Protein AF-A0A7X8VJ93-F1 (afdb_monomer_lite)

Secondary structure (DSSP, 8-state):
----------GGGGGGSGGGTT----GGGS----S-GGG---SS-TT--SPPTT-------

pLDDT: mean 90.6, std 11.25, range [53.12, 98.25]

Foldseek 3Di:
DDDDDDDDDPLVCLVVDPVCPPPDSPPVPDDDDAPALQCGPDDPDPPRPDHHPPDDCPPPD

Sequence (61 aa):
AEFAIGLGCDISEAPHLVYSQGLNLDPSSAAEIGPGCRVCPREDCVQRAFPATGQDLLRRR

Radius of gyration: 16.62 Å; chains: 1; bounding box: 33×46×29 Å

Structure (mmCIF, N/CA/C/O backbone):
data_AF-A0A7X8VJ93-F1
#
_entry.id   AF-A0A7X8VJ93-F1
#
loop_
_atom_site.group_PDB
_atom_site.id
_atom_site.type_symbol
_atom_site.label_atom_id
_atom_site.label_alt_id
_atom_site.label_comp_id
_atom_site.label_asym_id
_atom_site.label_entity_id
_atom_site.label_seq_id
_atom_site.pdbx_PDB_ins_code
_atom_site.Cartn_x
_atom_site.Cartn_y
_atom_site.Cartn_z
_atom_site.occupancy
_atom_site.B_iso_or_equiv
_atom_site.auth_seq_id
_atom_site.auth_comp_id
_atom_site.auth_asym_id
_atom_site.auth_atom_id
_atom_site.pdbx_PDB_model_num
ATOM 1 N N . ALA A 1 1 ? -21.745 -15.216 3.975 1.00 74.75 1 ALA A N 1
ATOM 2 C CA . ALA A 1 1 ? -20.850 -14.077 4.250 1.00 74.75 1 ALA A CA 1
ATOM 3 C C . ALA A 1 1 ? -19.711 -14.144 3.251 1.00 74.75 1 ALA A C 1
ATOM 5 O O . ALA A 1 1 ? -19.230 -15.243 3.001 1.00 74.75 1 ALA A O 1
ATOM 6 N N . GLU A 1 2 ? -19.340 -13.014 2.662 1.00 93.81 2 GLU A N 1
ATOM 7 C CA . GLU A 1 2 ? -18.236 -12.915 1.704 1.00 93.81 2 GLU A CA 1
ATOM 8 C C . GLU A 1 2 ? -17.064 -12.203 2.376 1.00 93.81 2 GLU A C 1
ATOM 10 O O . GLU A 1 2 ? -17.261 -11.233 3.110 1.00 93.81 2 GLU A O 1
ATOM 15 N N . PHE A 1 3 ? -15.855 -12.713 2.156 1.00 96.94 3 PHE A N 1
ATOM 16 C CA . PHE A 1 3 ? -14.628 -12.207 2.763 1.00 96.94 3 PHE A CA 1
ATOM 17 C C . PHE A 1 3 ? -13.541 -12.062 1.701 1.00 96.94 3 PHE A C 1
ATOM 19 O O . PHE A 1 3 ? -13.556 -12.760 0.688 1.00 96.94 3 PHE A O 1
ATOM 26 N N . ALA A 1 4 ? -12.571 -11.193 1.976 1.00 97.25 4 ALA A N 1
ATOM 27 C CA . ALA A 1 4 ? -11.362 -11.038 1.182 1.00 97.25 4 ALA A CA 1
ATOM 28 C C . ALA A 1 4 ? -10.129 -11.274 2.062 1.00 97.25 4 ALA A C 1
ATOM 30 O O . ALA A 1 4 ? -10.110 -10.884 3.231 1.00 97.25 4 ALA A O 1
ATOM 31 N N . ILE A 1 5 ? -9.101 -11.898 1.487 1.00 97.19 5 ILE A N 1
ATOM 32 C CA . ILE A 1 5 ? -7.801 -12.118 2.126 1.00 97.19 5 ILE A CA 1
ATOM 33 C C . ILE A 1 5 ? -6.752 -11.369 1.307 1.00 97.19 5 ILE A C 1
ATOM 35 O O . ILE A 1 5 ? -6.700 -11.520 0.088 1.00 97.19 5 ILE A O 1
ATOM 39 N N . GLY A 1 6 ? -5.925 -10.572 1.980 1.00 96.50 6 GLY A N 1
ATOM 40 C CA . GLY A 1 6 ? -4.776 -9.891 1.389 1.00 96.50 6 GLY A CA 1
ATOM 41 C C . GLY A 1 6 ? -3.471 -10.397 1.997 1.00 96.50 6 GLY A C 1
ATOM 42 O O . GLY A 1 6 ? -3.410 -10.672 3.194 1.00 96.50 6 GLY A O 1
ATOM 43 N N . LEU A 1 7 ? -2.431 -10.500 1.172 1.00 97.62 7 LEU A N 1
ATOM 44 C CA . LEU A 1 7 ? -1.056 -10.786 1.580 1.00 97.62 7 LEU A CA 1
ATOM 45 C C . LEU A 1 7 ? -0.161 -9.651 1.076 1.00 97.62 7 LEU A C 1
ATOM 47 O O . LEU A 1 7 ? -0.382 -9.143 -0.022 1.00 97.62 7 LEU A O 1
ATOM 51 N N . GLY A 1 8 ? 0.832 -9.257 1.870 1.00 96.62 8 GLY A N 1
ATOM 52 C CA . GLY A 1 8 ? 1.774 -8.193 1.523 1.00 96.62 8 GLY A CA 1
ATOM 53 C C . GLY A 1 8 ? 3.193 -8.529 1.973 1.00 96.62 8 GLY A C 1
ATOM 54 O O . GLY A 1 8 ? 3.383 -9.271 2.936 1.00 96.62 8 GLY A O 1
ATOM 55 N N . CYS A 1 9 ? 4.172 -7.980 1.263 1.00 97.06 9 CYS A N 1
ATOM 56 C CA . CYS A 1 9 ? 5.601 -8.100 1.537 1.00 97.06 9 CYS A CA 1
ATOM 57 C C . CYS A 1 9 ? 6.298 -6.767 1.232 1.00 97.06 9 CYS A C 1
ATOM 59 O O . CYS A 1 9 ? 5.683 -5.864 0.658 1.00 97.06 9 CYS A O 1
ATOM 61 N N . ASP A 1 10 ? 7.574 -6.650 1.599 1.00 96.94 10 ASP A N 1
ATOM 62 C CA . ASP A 1 10 ? 8.404 -5.556 1.092 1.00 96.94 10 ASP A CA 1
ATOM 63 C C . ASP A 1 10 ? 8.565 -5.675 -0.434 1.00 96.94 10 ASP A C 1
ATOM 65 O O . ASP A 1 10 ? 8.512 -6.777 -0.992 1.00 96.94 10 ASP A O 1
ATOM 69 N N . ILE A 1 11 ? 8.759 -4.547 -1.119 1.00 96.00 11 ILE A N 1
ATOM 70 C C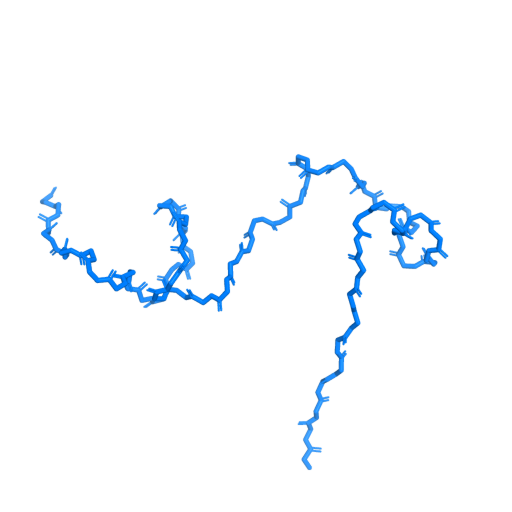A . ILE A 1 11 ? 8.969 -4.537 -2.570 1.00 96.00 11 ILE A CA 1
ATOM 71 C C . ILE A 1 11 ? 10.255 -5.280 -2.957 1.00 96.00 11 ILE A C 1
ATOM 73 O O . ILE A 1 11 ? 10.302 -5.870 -4.035 1.00 96.00 11 ILE A O 1
ATOM 77 N N . SER A 1 12 ? 11.258 -5.331 -2.070 1.00 95.94 12 SER A N 1
ATOM 78 C CA . SER A 1 12 ? 12.484 -6.110 -2.282 1.00 95.94 12 SER A CA 1
ATOM 79 C C . SER A 1 12 ? 12.221 -7.607 -2.441 1.00 95.94 12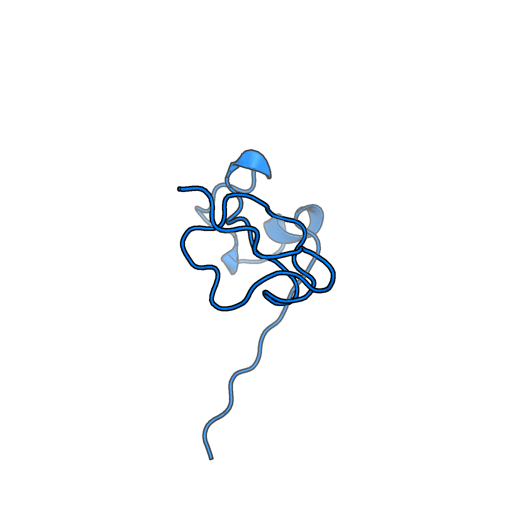 SER A C 1
ATOM 81 O O . SER A 1 12 ? 12.964 -8.282 -3.148 1.00 95.94 12 SER A O 1
ATOM 83 N N . GLU A 1 13 ? 11.150 -8.117 -1.827 1.00 97.56 13 GLU A N 1
ATOM 84 C CA . GLU A 1 13 ? 10.772 -9.533 -1.849 1.00 97.56 13 GLU A CA 1
ATOM 85 C C . GLU A 1 13 ? 9.833 -9.881 -3.012 1.00 97.56 13 GLU A C 1
ATOM 87 O O . GLU A 1 13 ? 9.665 -11.053 -3.357 1.00 97.56 13 GLU A O 1
ATOM 92 N N . ALA A 1 14 ? 9.225 -8.874 -3.650 1.00 97.31 14 ALA A N 1
ATOM 93 C CA . ALA A 1 14 ? 8.276 -9.070 -4.742 1.00 97.31 14 ALA A CA 1
ATOM 94 C C . ALA A 1 14 ? 8.818 -9.930 -5.907 1.00 97.31 14 ALA A C 1
ATOM 96 O O . ALA A 1 14 ? 8.051 -10.769 -6.387 1.00 97.31 14 ALA A O 1
ATOM 97 N N . PRO A 1 15 ? 10.100 -9.830 -6.336 1.00 97.25 15 PRO A N 1
ATOM 98 C CA . PRO A 1 15 ? 10.649 -10.666 -7.411 1.00 97.25 15 PRO A CA 1
ATOM 99 C C . PRO A 1 15 ? 10.592 -12.178 -7.144 1.00 97.25 15 PRO A C 1
ATOM 101 O O . PRO A 1 15 ? 10.691 -12.970 -8.080 1.00 97.25 15 PRO A O 1
ATOM 104 N N . HIS A 1 16 ? 10.429 -12.599 -5.885 1.00 97.50 16 HIS A N 1
ATOM 105 C CA . HIS A 1 16 ? 10.286 -14.010 -5.513 1.00 97.50 16 HIS A CA 1
ATOM 106 C C . HIS A 1 16 ? 8.854 -14.540 -5.678 1.00 97.50 16 HIS A C 1
ATOM 108 O O . HIS A 1 16 ? 8.620 -15.744 -5.557 1.00 97.50 16 HIS A O 1
ATOM 114 N N . LEU A 1 17 ? 7.886 -13.666 -5.964 1.00 98.25 17 LEU A N 1
ATOM 115 C CA . LEU A 1 17 ? 6.480 -14.017 -6.125 1.00 98.25 17 LEU A CA 1
ATOM 116 C C . LEU A 1 17 ? 6.110 -14.087 -7.607 1.00 98.25 17 LEU A C 1
ATOM 118 O O . LEU A 1 17 ? 6.352 -13.141 -8.353 1.00 98.25 17 LEU A O 1
ATOM 122 N N . VAL A 1 18 ? 5.412 -15.153 -8.019 1.00 97.94 18 VAL A N 1
ATOM 123 C CA . VAL A 1 18 ? 4.880 -15.286 -9.394 1.00 97.94 18 VAL A CA 1
ATOM 124 C C . VAL A 1 18 ? 3.980 -14.106 -9.789 1.00 97.94 18 VAL A C 1
ATOM 126 O O . VAL A 1 18 ? 3.933 -13.717 -10.951 1.00 97.94 18 VAL A O 1
ATOM 129 N N . TYR A 1 19 ? 3.322 -13.477 -8.811 1.00 97.50 19 TYR A N 1
ATOM 130 C CA . TYR A 1 19 ? 2.458 -12.313 -9.012 1.00 97.50 19 TYR A CA 1
ATOM 131 C C . TYR A 1 19 ? 3.201 -11.042 -9.445 1.00 97.50 19 TYR A C 1
ATOM 133 O O . TYR A 1 19 ? 2.557 -10.097 -9.885 1.00 97.50 19 TYR A O 1
ATOM 141 N N . SER A 1 20 ? 4.533 -11.005 -9.341 1.00 97.62 20 SER A N 1
ATOM 142 C CA . SER A 1 20 ? 5.341 -9.880 -9.825 1.00 97.62 20 SER A CA 1
ATOM 143 C C . SER A 1 20 ? 5.647 -9.947 -11.325 1.00 97.62 20 SER A C 1
ATOM 145 O O . SER A 1 20 ? 6.144 -8.978 -11.901 1.00 97.62 20 SER A O 1
ATOM 147 N N . GLN A 1 21 ? 5.358 -11.076 -11.979 1.00 97.56 21 GLN A N 1
ATOM 148 C CA . GLN A 1 21 ? 5.738 -11.301 -13.367 1.00 97.56 21 GLN A CA 1
ATOM 149 C C . GLN A 1 21 ? 5.096 -10.265 -14.303 1.00 97.56 21 GLN A C 1
ATOM 151 O O . GLN A 1 21 ? 3.877 -10.163 -14.408 1.00 97.56 21 GLN A O 1
ATOM 156 N N . GLY A 1 22 ? 5.940 -9.518 -15.021 1.00 96.44 22 GLY A N 1
ATOM 157 C CA . GLY A 1 22 ? 5.502 -8.488 -15.968 1.00 96.44 22 GLY A CA 1
ATOM 158 C C . GLY A 1 22 ? 5.096 -7.156 -15.329 1.00 96.44 22 GLY A C 1
ATOM 159 O O . GLY A 1 22 ? 4.676 -6.257 -16.056 1.00 96.44 22 GLY A O 1
ATOM 160 N N . LEU A 1 23 ? 5.234 -7.002 -14.008 1.00 96.38 23 LEU A N 1
ATOM 161 C CA . LEU A 1 23 ? 5.011 -5.730 -13.324 1.00 96.38 23 LEU A CA 1
ATOM 162 C C . LEU A 1 23 ? 6.293 -4.892 -13.287 1.00 96.38 23 LEU A C 1
ATOM 164 O O . LEU A 1 23 ? 7.397 -5.420 -13.148 1.00 96.38 23 LEU A O 1
ATOM 168 N N . ASN A 1 24 ? 6.140 -3.569 -13.375 1.00 96.44 24 ASN A N 1
ATOM 169 C CA . ASN A 1 24 ? 7.219 -2.651 -13.030 1.00 96.44 24 ASN A CA 1
ATOM 170 C C . ASN A 1 24 ? 7.331 -2.593 -11.501 1.00 96.44 24 ASN A C 1
ATOM 172 O O . ASN A 1 24 ? 6.374 -2.213 -10.832 1.00 96.44 24 ASN A O 1
ATOM 176 N N . LEU A 1 25 ? 8.479 -3.003 -10.961 1.00 95.88 25 LEU A N 1
ATOM 177 C CA . LEU A 1 25 ? 8.738 -3.012 -9.518 1.00 95.88 25 LEU A CA 1
ATOM 178 C C . LEU A 1 25 ? 9.535 -1.787 -9.049 1.00 95.88 25 LEU A C 1
ATOM 180 O O . LEU A 1 25 ? 9.916 -1.717 -7.883 1.00 95.88 25 LEU A O 1
ATOM 184 N N . ASP A 1 26 ? 9.793 -0.820 -9.93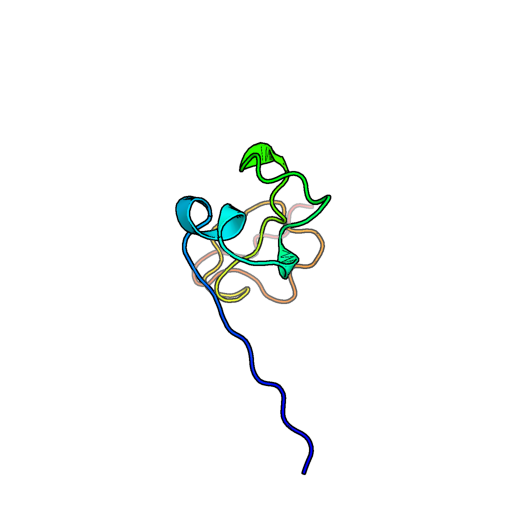5 1.00 95.75 26 ASP A N 1
ATOM 185 C CA . ASP A 1 26 ? 10.384 0.452 -9.537 1.00 95.75 26 ASP A CA 1
ATOM 186 C C . ASP A 1 26 ? 9.433 1.184 -8.565 1.00 95.75 26 ASP A C 1
ATOM 188 O O . ASP A 1 26 ? 8.264 1.398 -8.914 1.00 95.75 26 ASP A O 1
ATOM 192 N N . PRO A 1 27 ? 9.890 1.601 -7.369 1.00 92.12 27 PRO A N 1
ATOM 193 C CA . PRO A 1 27 ? 9.049 2.291 -6.390 1.00 92.12 27 PRO A CA 1
ATOM 194 C C . PRO A 1 27 ? 8.366 3.559 -6.917 1.00 92.12 27 PRO A C 1
ATOM 196 O O . PRO A 1 27 ? 7.294 3.914 -6.434 1.00 92.12 27 PRO A O 1
ATOM 199 N N . SER A 1 28 ? 8.936 4.228 -7.923 1.00 94.31 28 SER A N 1
ATOM 200 C CA . SER A 1 28 ? 8.319 5.396 -8.571 1.00 94.31 28 SER A CA 1
ATOM 201 C C . SER A 1 28 ? 7.055 5.057 -9.367 1.00 94.31 28 SER A C 1
ATOM 203 O O . SER A 1 28 ? 6.247 5.940 -9.644 1.00 94.31 28 SER A O 1
ATOM 205 N N . SER A 1 29 ? 6.861 3.784 -9.720 1.00 94.50 29 SER A N 1
ATOM 206 C CA . SER A 1 29 ? 5.656 3.291 -10.395 1.00 94.50 29 SER A CA 1
ATOM 207 C C . SER A 1 29 ? 4.554 2.842 -9.431 1.00 94.50 29 SER A C 1
ATOM 209 O O . SER A 1 29 ? 3.466 2.462 -9.869 1.00 94.50 29 SER A O 1
ATOM 211 N N . ALA A 1 30 ? 4.816 2.881 -8.121 1.00 95.06 30 ALA A N 1
ATOM 212 C CA . ALA A 1 30 ? 3.874 2.422 -7.115 1.00 95.06 30 ALA A CA 1
ATOM 213 C C . ALA A 1 30 ? 2.618 3.301 -7.064 1.00 95.06 30 ALA A C 1
ATOM 215 O O . ALA A 1 30 ? 2.673 4.531 -7.121 1.00 95.06 30 ALA A O 1
ATOM 216 N N . ALA A 1 31 ? 1.464 2.658 -6.875 1.00 93.81 31 ALA A N 1
ATOM 217 C CA . ALA A 1 31 ? 0.245 3.374 -6.542 1.00 93.81 31 ALA A CA 1
ATOM 218 C C . ALA A 1 31 ? 0.395 4.007 -5.155 1.00 93.81 31 ALA A C 1
ATOM 220 O O . ALA A 1 31 ? 0.540 3.315 -4.146 1.00 93.81 31 ALA A O 1
ATOM 221 N N . GLU A 1 32 ? 0.315 5.331 -5.091 1.00 93.94 32 GLU A N 1
ATOM 222 C CA . GLU A 1 32 ? 0.323 6.023 -3.814 1.00 93.94 32 GLU A CA 1
ATOM 223 C C . GLU A 1 32 ? -0.973 5.729 -3.043 1.00 93.94 32 GLU A C 1
ATOM 225 O O . GLU A 1 32 ? -2.069 6.152 -3.427 1.00 93.94 32 GLU A O 1
ATOM 230 N N . ILE A 1 33 ? -0.848 5.035 -1.916 1.00 95.31 33 ILE A N 1
ATOM 231 C CA . ILE A 1 33 ? -1.945 4.733 -0.991 1.00 95.31 33 ILE A CA 1
ATOM 232 C C . ILE A 1 33 ? -1.631 5.276 0.407 1.00 95.31 33 ILE A C 1
ATOM 234 O O . ILE A 1 33 ? -0.551 5.800 0.665 1.00 95.31 33 ILE A O 1
ATOM 238 N N . GLY A 1 34 ? -2.596 5.207 1.322 1.00 95.00 34 GLY A N 1
ATOM 239 C CA . GLY A 1 34 ? -2.400 5.632 2.704 1.00 95.00 34 GLY A CA 1
ATOM 240 C C . GLY A 1 34 ? -3.239 4.819 3.688 1.00 95.00 34 GLY A C 1
ATOM 241 O O . GLY A 1 34 ? -4.141 4.097 3.269 1.00 95.00 34 GLY A O 1
ATOM 242 N N . PRO A 1 35 ? -2.992 4.968 4.999 1.00 95.19 35 PRO A N 1
ATOM 243 C CA . PRO A 1 35 ? -3.635 4.158 6.042 1.00 95.19 35 PRO A CA 1
ATOM 244 C C . PRO A 1 35 ? -5.123 4.488 6.271 1.00 95.19 35 PRO A C 1
ATOM 246 O O . PRO A 1 35 ? -5.814 3.793 7.009 1.00 95.19 35 PRO A O 1
ATOM 249 N N . GLY A 1 36 ? -5.624 5.564 5.662 1.00 95.31 36 GLY A N 1
ATOM 250 C CA . GLY A 1 36 ? -7.002 6.037 5.782 1.00 95.31 36 GLY A CA 1
ATOM 251 C C . GLY A 1 36 ? -7.069 7.563 5.763 1.00 95.31 36 GLY A C 1
ATOM 252 O O . GLY A 1 36 ? -6.178 8.231 6.280 1.00 95.31 36 GLY A O 1
ATOM 253 N N . CYS A 1 37 ? -8.122 8.140 5.173 1.00 95.12 37 CYS A N 1
ATOM 254 C CA . CYS A 1 37 ? -8.172 9.575 4.845 1.00 95.12 37 CYS A CA 1
ATOM 255 C C . CYS A 1 37 ? -7.854 10.506 6.034 1.00 95.12 37 CYS A C 1
ATOM 257 O O . CYS A 1 37 ? -7.059 11.430 5.889 1.00 95.12 37 CYS A O 1
ATOM 259 N N . ARG A 1 38 ? -8.403 10.227 7.224 1.00 93.31 38 ARG A N 1
ATOM 260 C CA . ARG A 1 38 ? -8.233 11.076 8.420 1.00 93.31 38 ARG A CA 1
ATOM 261 C C . ARG A 1 38 ? -6.803 11.159 8.955 1.00 93.31 38 ARG A C 1
ATOM 263 O O . ARG A 1 38 ? -6.510 12.067 9.723 1.00 93.31 38 ARG A O 1
ATOM 270 N N . VAL A 1 39 ? -5.939 10.219 8.592 1.00 93.75 39 VAL A N 1
ATOM 271 C CA . VAL A 1 39 ? -4.543 10.143 9.058 1.00 93.75 39 VAL A CA 1
ATOM 272 C C . VAL A 1 39 ? -3.555 10.060 7.892 1.00 93.75 39 VAL A C 1
ATOM 274 O O . VAL A 1 39 ? -2.358 9.896 8.096 1.00 93.75 39 VAL A O 1
ATOM 277 N N . CYS A 1 40 ? -4.045 10.144 6.653 1.00 94.31 40 CYS A N 1
ATOM 278 C CA . CYS A 1 40 ? -3.212 10.050 5.465 1.00 94.31 40 CYS A CA 1
ATOM 279 C C . CYS A 1 40 ? -2.466 11.375 5.245 1.00 94.31 40 CYS A C 1
ATOM 281 O O . CYS A 1 40 ? -3.138 12.404 5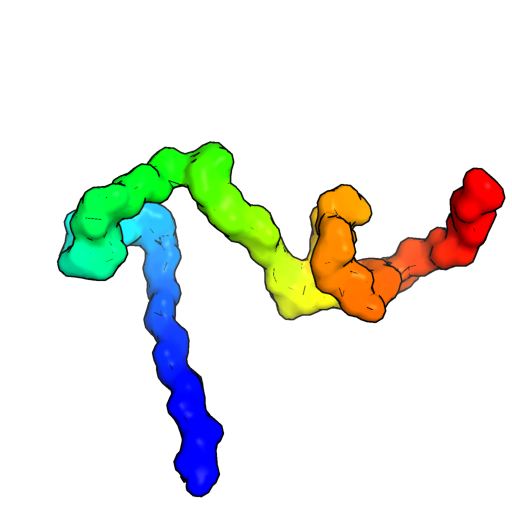.105 1.00 94.31 40 CYS A O 1
ATOM 283 N N . PRO A 1 41 ? -1.123 11.348 5.141 1.00 90.81 41 PRO A N 1
ATOM 284 C CA . PRO A 1 41 ? -0.305 12.556 5.022 1.00 90.81 41 PRO A CA 1
ATOM 285 C C . PRO A 1 41 ? -0.333 13.188 3.622 1.00 90.81 41 PRO A C 1
ATOM 287 O O . PRO A 1 41 ? 0.166 14.290 3.447 1.00 90.81 41 PRO A O 1
ATOM 290 N N . ARG A 1 42 ? -0.889 12.503 2.613 1.00 92.75 42 ARG A N 1
ATOM 291 C CA . ARG A 1 42 ? -0.885 12.964 1.214 1.00 92.75 42 ARG A CA 1
ATOM 292 C C . ARG A 1 42 ? -1.761 14.202 1.037 1.00 92.75 42 ARG A C 1
ATOM 294 O O . ARG A 1 42 ? -2.955 14.127 1.306 1.00 92.75 42 ARG A O 1
ATOM 301 N N . GLU A 1 43 ? -1.227 15.304 0.532 1.00 89.38 43 GLU A N 1
ATOM 302 C CA . GLU A 1 43 ? -2.001 16.547 0.390 1.00 89.38 43 GLU A CA 1
ATOM 303 C C . GLU A 1 43 ? -2.911 16.528 -0.853 1.00 89.38 43 GLU A C 1
ATOM 305 O O . GLU A 1 43 ? -4.108 16.794 -0.739 1.00 89.38 43 GLU A O 1
ATOM 310 N N . ASP A 1 44 ? -2.405 16.053 -1.995 1.00 90.44 44 ASP A N 1
ATOM 311 C CA . ASP A 1 44 ? -3.084 16.133 -3.300 1.00 90.44 44 ASP A CA 1
ATOM 312 C C . ASP A 1 44 ? -3.797 14.828 -3.720 1.00 90.44 44 ASP A C 1
ATOM 314 O O . ASP A 1 44 ? -3.720 14.366 -4.859 1.00 90.44 44 ASP A O 1
ATOM 318 N N . CYS A 1 45 ? -4.513 14.188 -2.789 1.00 93.81 45 CYS A N 1
ATOM 319 C CA . CYS A 1 45 ? -5.255 12.955 -3.079 1.00 93.81 45 CYS A CA 1
ATOM 320 C C . CYS A 1 45 ? -6.655 13.248 -3.650 1.00 93.81 45 CYS A C 1
ATOM 322 O O . CYS A 1 45 ? -7.584 13.565 -2.906 1.00 93.81 45 CYS A O 1
ATOM 324 N N . VAL A 1 46 ? -6.837 13.055 -4.961 1.00 93.69 46 VAL A N 1
ATOM 325 C CA . VAL A 1 46 ? -8.125 13.274 -5.657 1.00 93.69 46 VAL A CA 1
ATOM 326 C C . VAL A 1 46 ? -9.261 12.362 -5.179 1.00 93.69 46 VAL A C 1
ATOM 328 O O . VAL A 1 46 ? -10.430 12.703 -5.322 1.00 93.69 46 VAL A O 1
ATOM 331 N N . GLN A 1 47 ? -8.930 11.214 -4.578 1.00 96.12 47 GLN A N 1
ATOM 332 C CA . GLN A 1 47 ? -9.901 10.257 -4.034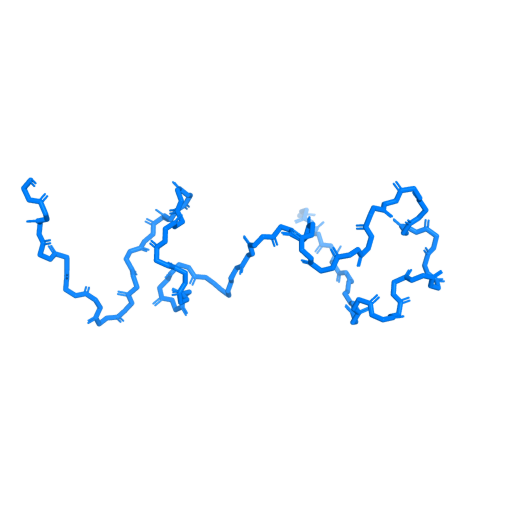 1.00 96.12 47 GLN A CA 1
ATOM 333 C C . GLN A 1 47 ? -10.119 10.433 -2.519 1.00 96.12 47 GLN A C 1
ATOM 335 O O . GLN A 1 47 ? -10.647 9.545 -1.845 1.00 96.12 47 GLN A O 1
ATOM 340 N N . ARG A 1 48 ? -9.676 11.552 -1.933 1.00 94.50 48 ARG A N 1
ATOM 341 C CA . ARG A 1 48 ? -9.815 11.810 -0.497 1.00 94.50 48 ARG A CA 1
ATOM 342 C C . ARG A 1 48 ? -11.293 11.917 -0.108 1.00 94.50 48 ARG A C 1
ATOM 344 O O . ARG A 1 48 ? -11.972 12.875 -0.454 1.00 94.50 48 ARG A O 1
ATOM 351 N N . ALA A 1 49 ? -11.763 10.955 0.684 1.00 95.44 49 ALA A N 1
ATOM 352 C CA . ALA A 1 49 ? -13.144 10.914 1.169 1.00 95.44 49 ALA A CA 1
ATOM 353 C C . ALA A 1 49 ? -13.385 11.787 2.414 1.00 95.44 49 ALA A C 1
ATOM 355 O O . ALA A 1 49 ? -14.490 12.279 2.620 1.00 95.44 49 ALA A O 1
ATOM 356 N N . PHE A 1 50 ? -12.360 11.977 3.257 1.00 92.62 50 PHE A N 1
ATOM 357 C CA . PHE A 1 50 ? -12.447 12.784 4.479 1.00 92.62 50 PHE A CA 1
ATOM 358 C C . PHE A 1 50 ? -11.220 13.695 4.653 1.00 92.62 50 PHE A C 1
ATOM 360 O O . PHE A 1 50 ? -10.112 13.320 4.247 1.00 92.62 50 PHE A O 1
ATOM 367 N N . PRO A 1 51 ? -11.377 14.853 5.315 1.00 90.00 51 PRO A N 1
ATOM 368 C CA . PRO A 1 51 ? -10.253 15.692 5.727 1.00 90.00 51 PRO A CA 1
ATOM 369 C C . PRO A 1 51 ? -9.301 14.941 6.661 1.00 90.00 51 PRO A C 1
ATOM 371 O O . PRO A 1 51 ? -9.733 14.046 7.396 1.00 90.00 51 PRO A O 1
ATOM 374 N N . ALA A 1 52 ? -8.019 15.308 6.654 1.00 90.69 52 ALA A N 1
ATOM 375 C CA . ALA A 1 52 ? -7.096 14.828 7.675 1.00 90.69 52 ALA A CA 1
ATOM 376 C C . ALA A 1 52 ? -7.427 15.468 9.035 1.00 90.69 52 ALA A C 1
ATOM 378 O O . ALA A 1 52 ? -7.881 16.608 9.121 1.00 90.69 52 ALA A O 1
ATOM 379 N N . THR A 1 53 ? -7.216 14.721 10.113 1.00 89.12 53 THR A N 1
ATOM 380 C CA . THR A 1 53 ? -7.472 15.178 11.482 1.00 89.12 53 THR A CA 1
ATOM 381 C C . THR A 1 53 ? -6.574 16.364 11.805 1.00 89.12 53 THR A C 1
ATOM 383 O O . THR A 1 53 ? -5.375 16.317 11.548 1.00 89.12 53 THR A O 1
ATOM 386 N N . GLY A 1 54 ? -7.144 17.423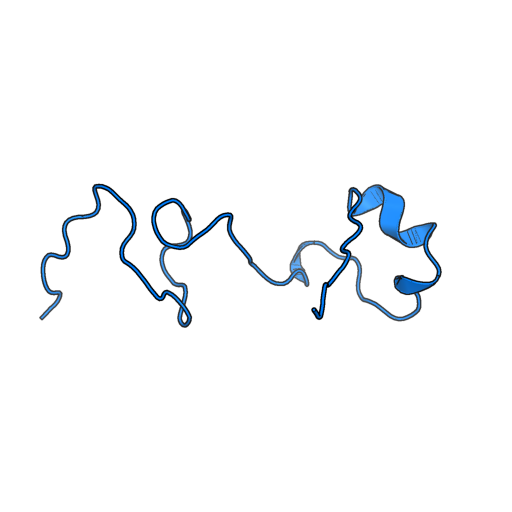 12.378 1.00 78.00 54 GLY A N 1
ATOM 387 C CA . GLY A 1 54 ? -6.388 18.622 12.746 1.00 78.00 54 GLY A CA 1
ATOM 388 C C . GLY A 1 54 ? -6.038 19.540 11.573 1.00 78.00 54 GLY A C 1
ATOM 389 O O . GLY A 1 54 ? -5.487 20.611 11.807 1.00 78.00 54 GLY A O 1
ATOM 390 N N . GLN A 1 55 ? -6.387 19.175 10.334 1.00 69.62 55 GLN A N 1
ATOM 391 C CA . GLN A 1 55 ? -6.390 20.128 9.231 1.00 69.62 55 GLN A CA 1
ATOM 392 C C . GLN A 1 55 ? -7.698 20.912 9.266 1.00 69.62 55 GLN A C 1
ATOM 394 O O . GLN A 1 55 ? -8.784 20.356 9.084 1.00 69.62 55 GLN A O 1
ATOM 399 N N . ASP A 1 56 ? -7.581 22.209 9.525 1.00 65.56 56 ASP A N 1
ATOM 400 C CA . ASP A 1 56 ? -8.704 23.125 9.449 1.00 65.56 56 ASP A CA 1
ATOM 401 C C . ASP A 1 56 ? -9.109 23.265 7.976 1.00 65.56 56 ASP A C 1
ATOM 403 O O . ASP A 1 56 ? -8.302 23.656 7.127 1.00 65.56 56 ASP A O 1
ATOM 407 N N . LEU A 1 57 ? -10.354 22.912 7.651 1.00 64.12 57 LEU A N 1
ATOM 408 C CA . LEU A 1 57 ? -10.929 23.093 6.318 1.00 64.12 57 LEU A CA 1
ATOM 409 C C . LEU A 1 57 ? -11.250 24.574 6.091 1.00 64.12 57 LEU A C 1
ATOM 411 O O . LEU A 1 57 ? -12.389 24.931 5.772 1.00 64.12 57 LEU A O 1
ATOM 415 N N . LEU A 1 58 ? -10.271 25.462 6.262 1.00 63.84 58 LEU A N 1
ATOM 416 C CA . LEU A 1 58 ? -10.417 26.827 5.793 1.00 63.84 58 LEU A CA 1
ATOM 417 C C . LEU A 1 58 ? -10.687 26.729 4.294 1.00 63.84 58 LEU A C 1
ATOM 419 O O . LEU A 1 58 ? -9.800 26.378 3.515 1.00 63.84 58 LEU A O 1
ATOM 423 N N . ARG A 1 59 ? -11.953 26.962 3.917 1.00 57.72 59 ARG A N 1
ATOM 424 C CA . ARG A 1 59 ? -12.424 27.030 2.534 1.00 57.72 59 ARG A CA 1
ATOM 425 C C . ARG A 1 59 ? -11.409 27.861 1.757 1.00 57.72 59 ARG A C 1
ATOM 427 O O . ARG A 1 59 ? -11.400 29.086 1.884 1.00 57.72 59 ARG A O 1
ATOM 434 N N . ARG A 1 60 ? -10.578 27.210 0.940 1.00 58.44 60 ARG A N 1
ATOM 435 C CA . ARG A 1 60 ? -9.949 27.899 -0.181 1.00 58.44 60 ARG A CA 1
ATOM 436 C C . ARG A 1 60 ? -11.120 28.379 -1.039 1.00 58.44 60 ARG A C 1
ATOM 438 O O . ARG A 1 60 ? -11.900 27.554 -1.513 1.00 58.44 60 ARG A O 1
ATOM 445 N N . ARG A 1 61 ? -11.339 29.698 -1.050 1.00 53.12 61 ARG A N 1
ATOM 446 C CA . ARG A 1 61 ? -12.235 30.335 -2.018 1.00 53.12 61 ARG A CA 1
ATOM 447 C C . ARG A 1 61 ? -11.769 30.001 -3.424 1.00 53.12 61 ARG A C 1
ATOM 449 O O . ARG A 1 61 ? -10.534 29.919 -3.606 1.00 53.12 61 ARG A O 1
#